Protein AF-A0A0G1QW34-F1 (afdb_monomer_lite)

Structure (mmCIF, N/CA/C/O backbone):
data_AF-A0A0G1QW34-F1
#
_entry.id   AF-A0A0G1QW34-F1
#
loop_
_atom_site.group_PDB
_atom_site.id
_atom_site.type_symbol
_atom_site.label_atom_id
_atom_site.label_alt_id
_atom_site.label_comp_id
_atom_site.label_asym_id
_atom_site.label_entity_id
_atom_site.label_seq_id
_atom_site.pdbx_PDB_ins_code
_atom_site.Cartn_x
_atom_site.Cartn_y
_atom_site.Cartn_z
_atom_site.occupancy
_atom_site.B_iso_or_equiv
_atom_site.auth_seq_id
_atom_site.auth_comp_id
_atom_site.auth_asym_id
_atom_site.auth_atom_id
_atom_site.pdbx_PDB_model_num
ATOM 1 N N . MET A 1 1 ? -39.871 1.544 23.702 1.00 55.31 1 MET A N 1
ATOM 2 C CA . MET A 1 1 ? -39.018 1.606 22.492 1.00 55.31 1 MET A CA 1
ATOM 3 C C . MET A 1 1 ? -37.641 2.111 22.887 1.00 55.31 1 MET A C 1
ATOM 5 O O . MET A 1 1 ? -37.555 3.190 23.458 1.00 55.31 1 MET A O 1
ATOM 9 N N . ASN A 1 2 ? -36.580 1.342 22.633 1.00 77.56 2 ASN A N 1
ATOM 10 C CA . ASN A 1 2 ? -35.216 1.856 22.779 1.00 77.56 2 ASN A CA 1
ATOM 11 C C . ASN A 1 2 ? -34.892 2.717 21.552 1.00 77.56 2 ASN A C 1
ATOM 13 O O . ASN A 1 2 ? -34.815 2.196 20.442 1.00 77.56 2 ASN A O 1
ATOM 17 N N . TYR A 1 3 ? -34.725 4.028 21.743 1.00 91.44 3 TYR A N 1
ATOM 18 C CA . TYR A 1 3 ? -34.249 4.923 20.688 1.00 91.44 3 TYR A CA 1
ATOM 19 C C . TYR A 1 3 ? -32.811 4.549 20.315 1.00 91.44 3 TYR A C 1
ATOM 21 O O . TYR A 1 3 ? -31.965 4.348 21.191 1.00 91.44 3 TYR A O 1
ATOM 29 N N . LEU A 1 4 ? -32.519 4.459 19.016 1.00 90.94 4 LEU A N 1
ATOM 30 C CA . LEU A 1 4 ? -31.139 4.337 18.549 1.00 90.94 4 LEU A CA 1
ATOM 31 C C . LEU A 1 4 ? -30.359 5.588 18.955 1.00 90.94 4 LEU A C 1
ATOM 33 O O . LEU A 1 4 ? -30.909 6.687 18.962 1.00 90.94 4 LEU A O 1
ATOM 37 N N . ALA A 1 5 ? -29.064 5.447 19.237 1.00 91.00 5 ALA A N 1
ATOM 38 C CA . ALA A 1 5 ? -28.233 6.592 19.612 1.00 91.00 5 ALA A CA 1
ATOM 39 C C . ALA A 1 5 ? -28.184 7.684 18.526 1.00 91.00 5 ALA A C 1
ATOM 41 O O . ALA A 1 5 ? -28.050 8.858 18.849 1.00 91.00 5 ALA A O 1
ATOM 42 N N . ILE A 1 6 ? -28.340 7.302 17.252 1.00 90.44 6 ILE A N 1
ATOM 43 C CA . ILE A 1 6 ? -28.458 8.241 16.126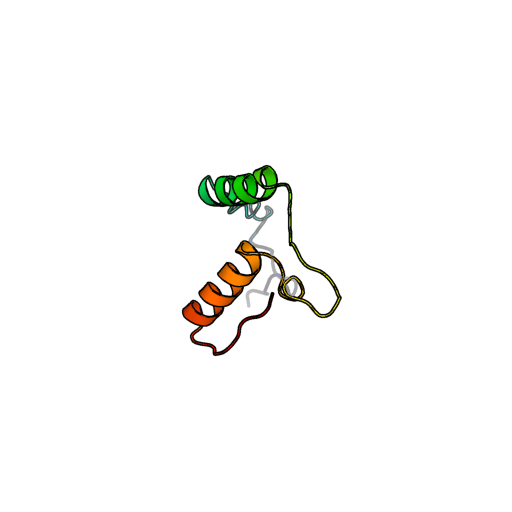 1.00 90.44 6 ILE A CA 1
ATOM 44 C C . ILE A 1 6 ? -29.794 9.011 16.123 1.00 90.44 6 ILE A C 1
ATOM 46 O O . ILE A 1 6 ? -29.863 10.103 15.580 1.00 90.44 6 ILE A O 1
ATOM 50 N N . ASN A 1 7 ? -30.816 8.491 16.809 1.00 93.88 7 ASN A N 1
ATOM 51 C CA . ASN A 1 7 ? -32.164 9.057 16.916 1.00 93.88 7 ASN A CA 1
ATOM 52 C C . ASN A 1 7 ? -32.447 9.601 18.333 1.00 93.88 7 ASN A C 1
ATOM 54 O O . ASN A 1 7 ? -33.558 9.469 18.839 1.00 93.88 7 ASN A O 1
ATOM 58 N N . GLY A 1 8 ? -31.431 10.140 19.019 1.00 90.44 8 GLY A N 1
ATOM 59 C CA . GLY A 1 8 ? -31.577 10.725 20.363 1.00 90.44 8 GLY A CA 1
ATOM 60 C C . GLY A 1 8 ? -31.537 9.726 21.528 1.00 90.44 8 GLY A C 1
ATOM 61 O O . GLY A 1 8 ? -31.698 10.110 22.684 1.00 90.44 8 GLY A O 1
ATOM 62 N N . GLY A 1 9 ? -31.289 8.443 21.256 1.00 93.06 9 GLY A N 1
ATOM 63 C CA . GLY A 1 9 ? -31.081 7.425 22.282 1.00 93.06 9 GLY A CA 1
ATOM 64 C C . GLY A 1 9 ? -29.739 7.535 23.012 1.00 93.06 9 GLY A C 1
ATOM 65 O O . GLY A 1 9 ? -28.787 8.175 22.561 1.00 93.06 9 GLY A O 1
ATOM 66 N N . LYS A 1 10 ? -29.613 6.848 24.151 1.00 92.19 10 LYS A N 1
ATOM 67 C CA . LYS A 1 10 ? -28.373 6.850 24.940 1.00 92.19 10 LYS A CA 1
ATOM 68 C C . LYS A 1 10 ? -27.245 6.129 24.195 1.00 92.19 10 LYS A C 1
ATOM 70 O O . LYS A 1 10 ? -27.325 4.936 23.909 1.00 92.19 10 LYS A O 1
ATOM 75 N N . LYS A 1 11 ? -26.138 6.833 23.951 1.00 91.06 11 LYS A N 1
ATOM 76 C CA . LYS A 1 11 ? -24.922 6.248 23.373 1.00 91.06 11 LYS A CA 1
ATOM 77 C C . LYS A 1 11 ? -24.333 5.186 24.310 1.00 91.06 11 LYS A C 1
ATOM 79 O O . LYS A 1 11 ? -23.926 5.493 25.429 1.00 91.06 11 LYS A O 1
ATOM 84 N N . ILE A 1 12 ? -24.229 3.948 23.825 1.00 90.38 12 ILE A N 1
ATOM 85 C CA . ILE A 1 12 ? -23.627 2.825 24.568 1.00 90.38 12 ILE A CA 1
ATOM 86 C C . ILE A 1 12 ? -22.112 3.030 24.719 1.00 90.38 12 ILE A C 1
ATOM 88 O O . ILE A 1 12 ? -21.527 2.808 25.778 1.00 90.38 12 ILE A O 1
ATOM 92 N N . ARG A 1 13 ? -21.460 3.508 23.655 1.00 89.50 13 ARG A N 1
ATOM 93 C CA . ARG A 1 13 ? -20.005 3.628 23.596 1.00 89.50 13 ARG A CA 1
ATOM 94 C C . ARG A 1 13 ? -19.506 4.969 24.134 1.00 89.50 13 ARG A C 1
ATOM 96 O O . ARG A 1 13 ? -19.714 6.012 23.517 1.00 89.50 13 ARG A O 1
ATOM 103 N N . ARG A 1 14 ? -18.775 4.927 25.248 1.00 91.56 14 ARG A N 1
ATOM 104 C CA . ARG A 1 14 ? -18.234 6.123 25.922 1.00 91.56 14 ARG A CA 1
ATOM 105 C C . ARG A 1 14 ? -16.812 6.499 25.501 1.00 91.56 14 ARG A C 1
ATOM 107 O O . ARG A 1 14 ? -16.418 7.643 25.681 1.00 91.56 14 ARG A O 1
ATOM 114 N N . LYS A 1 15 ? -16.053 5.560 24.929 1.00 93.44 15 LYS A N 1
ATOM 115 C CA . LYS A 1 15 ? -14.657 5.755 24.499 1.00 93.44 15 LYS A CA 1
ATOM 116 C C . LYS A 1 15 ? -14.522 5.646 22.975 1.00 93.44 15 LYS A C 1
ATOM 118 O O . LYS A 1 15 ? -15.373 5.045 22.317 1.00 93.44 15 LYS A O 1
ATOM 123 N N . LYS A 1 16 ? -13.475 6.255 22.407 1.00 92.25 16 LYS A N 1
ATOM 124 C CA . LYS A 1 16 ? -13.149 6.136 20.973 1.00 92.25 16 LYS A CA 1
ATOM 125 C C . LYS A 1 16 ? -12.739 4.698 20.631 1.00 92.25 16 LYS A C 1
ATOM 127 O O . LYS A 1 16 ? -12.460 3.904 21.527 1.00 92.25 16 LYS A O 1
ATOM 132 N N . PHE A 1 17 ? -12.751 4.358 19.339 1.00 92.56 17 PHE A N 1
ATOM 133 C CA . PHE A 1 17 ? -12.208 3.070 18.904 1.00 92.56 17 PHE A CA 1
ATOM 134 C C . PHE A 1 17 ? -10.694 3.151 19.089 1.00 92.56 17 PHE A C 1
ATOM 136 O O . PHE A 1 17 ? -10.147 4.256 18.991 1.00 92.56 17 PHE A O 1
ATOM 143 N N . PRO A 1 18 ? -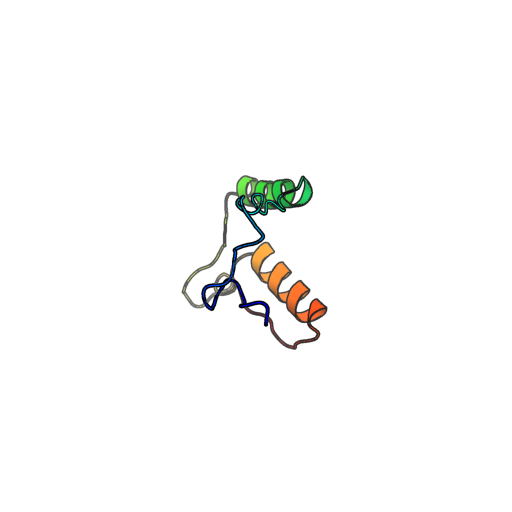10.027 2.028 19.387 1.00 92.50 18 PRO A N 1
ATOM 144 C CA . PRO A 1 18 ? -8.579 1.997 19.290 1.00 92.50 18 PRO A CA 1
ATOM 145 C C . PRO A 1 18 ? -8.154 2.380 17.868 1.00 92.50 18 PRO A C 1
ATOM 147 O O . PRO A 1 18 ? -8.917 2.206 16.912 1.00 92.50 18 PRO A O 1
ATOM 150 N N . SER A 1 19 ? -6.940 2.907 17.733 1.00 94.50 19 SER A N 1
ATOM 151 C CA . SER A 1 19 ? -6.352 3.147 16.419 1.00 94.50 19 SER A CA 1
ATOM 152 C C . SER A 1 19 ? -6.256 1.830 15.653 1.00 94.50 19 SER A C 1
ATOM 154 O O . SER A 1 19 ? -5.756 0.837 16.181 1.00 94.50 19 SER A O 1
ATOM 156 N N . TYR A 1 20 ? -6.729 1.827 14.409 1.00 95.00 20 TYR A N 1
ATOM 157 C CA . TYR A 1 20 ? -6.602 0.680 13.519 1.00 95.00 20 TYR A CA 1
ATOM 158 C C . TYR A 1 20 ? -5.214 0.699 12.873 1.00 95.00 20 TYR A C 1
ATOM 160 O O . TYR A 1 20 ? -4.987 1.413 11.900 1.00 95.00 20 TYR A O 1
ATOM 168 N N . ILE A 1 21 ? -4.264 -0.023 13.473 1.00 94.25 21 ILE A N 1
ATOM 169 C CA . ILE A 1 21 ? -2.880 -0.129 12.998 1.00 94.25 21 ILE A CA 1
ATOM 170 C C . ILE A 1 21 ? -2.631 -1.586 12.610 1.00 94.25 21 ILE A C 1
ATOM 172 O O . ILE A 1 21 ? -2.509 -2.444 13.479 1.00 94.25 21 ILE A O 1
ATOM 176 N N . THR A 1 22 ? -2.548 -1.855 11.309 1.00 95.19 22 THR A N 1
ATOM 177 C CA . THR A 1 22 ? -2.310 -3.199 10.751 1.00 95.19 22 THR A CA 1
ATOM 178 C C . THR A 1 22 ? -0.872 -3.413 10.280 1.00 95.19 22 THR A C 1
ATOM 180 O O . THR A 1 22 ? -0.573 -4.427 9.669 1.00 95.19 22 THR A O 1
ATOM 183 N N . ILE A 1 23 ? 0.027 -2.461 10.543 1.00 96.81 23 ILE A N 1
ATOM 184 C CA . ILE A 1 23 ? 1.412 -2.491 10.058 1.00 96.81 23 ILE A CA 1
ATOM 185 C C . ILE A 1 23 ? 2.261 -3.406 10.952 1.00 96.81 23 ILE A C 1
ATOM 187 O O . ILE A 1 23 ? 2.658 -3.023 12.059 1.00 96.81 23 ILE A O 1
ATOM 191 N N . GLY A 1 24 ? 2.563 -4.599 10.447 1.00 96.56 24 GLY A N 1
ATOM 192 C CA . GLY A 1 24 ? 3.433 -5.609 11.034 1.00 96.56 24 GLY A CA 1
ATOM 193 C C . GLY A 1 24 ? 4.880 -5.536 10.538 1.00 96.56 24 GLY A C 1
ATOM 194 O O . GLY A 1 24 ? 5.388 -4.488 10.124 1.00 96.56 24 GLY A O 1
ATOM 195 N N . LYS A 1 25 ? 5.603 -6.656 10.651 1.00 98.25 25 LYS A N 1
ATOM 196 C CA . LYS A 1 25 ? 7.007 -6.752 10.207 1.00 98.25 25 LYS A CA 1
ATOM 197 C C . LYS A 1 25 ? 7.087 -6.895 8.689 1.00 98.25 25 LYS A C 1
ATOM 199 O O . LYS A 1 25 ? 8.049 -6.437 8.075 1.00 98.25 25 LYS A O 1
ATOM 204 N N . GLU A 1 26 ? 6.082 -7.529 8.112 1.00 97.81 26 GLU A N 1
ATOM 205 C CA . GLU A 1 26 ? 5.910 -7.846 6.706 1.00 97.81 26 GLU A CA 1
ATOM 206 C C . GLU A 1 26 ? 5.753 -6.557 5.896 1.00 97.81 26 GLU A C 1
ATOM 208 O O . GLU A 1 26 ? 6.551 -6.309 4.989 1.00 97.81 26 GLU A O 1
ATOM 213 N N . GLU A 1 27 ? 4.835 -5.677 6.308 1.00 97.19 27 GLU A N 1
ATOM 214 C CA . GLU A 1 27 ? 4.601 -4.370 5.685 1.00 97.19 27 GLU A CA 1
ATOM 215 C C . GLU A 1 27 ? 5.859 -3.501 5.760 1.00 97.19 27 GLU A C 1
ATOM 217 O O . GLU A 1 27 ? 6.290 -2.919 4.764 1.00 97.19 27 GLU A O 1
ATOM 222 N N . LYS A 1 28 ? 6.511 -3.461 6.930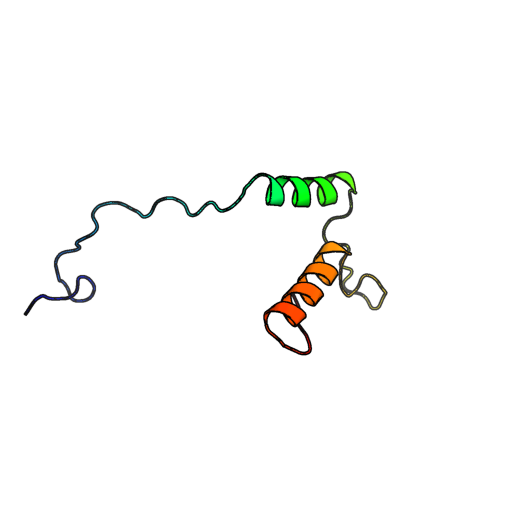 1.00 98.00 28 LYS A N 1
ATOM 223 C CA . LYS A 1 28 ? 7.764 -2.710 7.113 1.00 98.00 28 LYS A CA 1
ATOM 224 C C . LYS A 1 28 ? 8.867 -3.219 6.192 1.00 98.00 28 LYS A C 1
ATOM 226 O O . LYS A 1 28 ? 9.582 -2.418 5.598 1.00 98.00 28 LYS A O 1
ATOM 231 N N . ARG A 1 29 ? 9.010 -4.541 6.051 1.00 98.00 29 ARG A N 1
ATOM 232 C CA . ARG A 1 29 ? 10.004 -5.144 5.155 1.00 98.00 29 ARG A CA 1
ATOM 233 C C . ARG A 1 29 ? 9.717 -4.799 3.694 1.00 98.00 29 ARG A C 1
ATOM 235 O O . ARG A 1 29 ? 10.662 -4.497 2.971 1.00 98.00 29 ARG A O 1
ATOM 242 N N . ALA A 1 30 ? 8.456 -4.840 3.266 1.00 96.31 30 ALA A N 1
ATOM 243 C CA . ALA A 1 30 ? 8.070 -4.470 1.905 1.00 96.31 30 ALA A CA 1
ATOM 244 C C . ALA A 1 30 ? 8.418 -3.002 1.608 1.00 96.31 30 ALA A C 1
ATOM 246 O O . ALA A 1 30 ? 9.103 -2.715 0.628 1.00 96.31 30 ALA A O 1
ATOM 247 N N . VAL A 1 31 ? 8.071 -2.087 2.520 1.00 96.12 31 VAL A N 1
ATOM 248 C CA . VAL A 1 31 ? 8.415 -0.661 2.394 1.00 96.12 31 VAL A CA 1
ATOM 249 C C . VAL A 1 31 ? 9.929 -0.450 2.354 1.00 96.12 31 VAL A C 1
ATOM 251 O O . VAL A 1 31 ? 10.424 0.271 1.492 1.00 96.12 31 VAL A O 1
ATOM 254 N N . LEU A 1 32 ? 10.690 -1.110 3.232 1.00 97.69 32 LEU A N 1
ATOM 255 C CA . LEU A 1 32 ? 12.150 -0.987 3.247 1.00 97.69 32 LEU A CA 1
ATOM 256 C C . LEU A 1 32 ? 12.796 -1.445 1.933 1.00 97.69 32 LEU A C 1
ATOM 258 O O . LEU A 1 32 ? 13.768 -0.8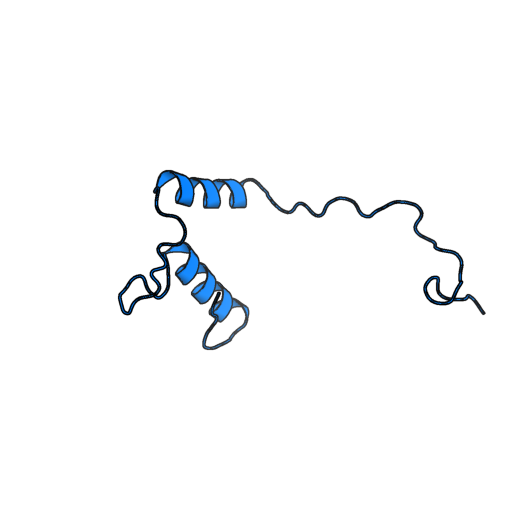32 1.507 1.00 97.69 32 LEU A O 1
ATOM 262 N N . LYS A 1 33 ? 12.259 -2.468 1.255 1.00 96.19 33 LYS A N 1
ATOM 263 C CA . LYS A 1 33 ? 12.747 -2.867 -0.078 1.00 96.19 33 LYS A CA 1
ATOM 264 C C . LYS A 1 33 ? 12.586 -1.739 -1.102 1.00 96.19 33 LYS A C 1
ATOM 266 O O . LYS A 1 33 ? 13.525 -1.465 -1.845 1.00 96.19 33 LYS A O 1
ATOM 271 N N . VAL A 1 34 ? 11.432 -1.066 -1.109 1.00 96.19 34 VAL A N 1
ATOM 272 C CA . VAL A 1 34 ? 11.164 0.075 -2.003 1.00 96.19 34 VAL A CA 1
ATOM 273 C C . VAL A 1 34 ? 12.096 1.240 -1.689 1.00 96.19 34 VAL A C 1
ATOM 275 O O . VAL A 1 34 ? 12.716 1.794 -2.596 1.00 96.19 34 VAL A O 1
ATOM 278 N N . LEU A 1 35 ? 12.243 1.575 -0.405 1.00 96.88 35 LEU A N 1
ATOM 279 C CA . LEU A 1 35 ? 13.116 2.660 0.039 1.00 96.88 35 LEU A CA 1
ATOM 280 C C . LEU A 1 35 ? 14.584 2.391 -0.312 1.00 96.88 35 LEU A C 1
ATOM 282 O O . LEU A 1 35 ? 15.245 3.267 -0.860 1.00 96.88 35 LEU A O 1
ATOM 286 N N . ASN A 1 36 ? 15.075 1.172 -0.079 1.00 97.06 36 ASN A N 1
ATOM 287 C CA . ASN A 1 36 ? 16.457 0.793 -0.383 1.00 97.06 36 ASN A CA 1
ATOM 288 C C . ASN A 1 36 ? 16.762 0.797 -1.889 1.00 97.06 36 ASN A C 1
ATOM 290 O O . ASN A 1 36 ? 17.907 1.010 -2.276 1.00 97.06 36 ASN A O 1
ATOM 294 N N . ARG A 1 37 ? 15.755 0.583 -2.747 1.00 94.88 37 ARG A N 1
ATOM 295 C CA . ARG A 1 37 ? 15.894 0.707 -4.208 1.00 94.88 37 ARG A CA 1
ATOM 296 C C . ARG A 1 37 ? 16.048 2.165 -4.658 1.00 94.88 37 ARG A C 1
ATOM 298 O O . ARG A 1 37 ? 16.535 2.408 -5.755 1.00 94.88 37 ARG A O 1
ATOM 305 N N . GLY A 1 38 ? 15.585 3.129 -3.858 1.00 95.50 38 GLY A N 1
ATOM 306 C CA . GLY A 1 38 ? 15.621 4.562 -4.175 1.00 95.50 38 GLY A CA 1
ATOM 307 C C . GLY A 1 38 ? 14.600 5.022 -5.222 1.00 95.50 38 GLY A C 1
ATOM 308 O O . GLY A 1 38 ? 14.460 6.218 -5.459 1.00 95.50 38 GLY A O 1
ATOM 309 N N . VAL A 1 39 ? 13.846 4.099 -5.825 1.00 93.19 39 VAL A N 1
ATOM 310 C CA . VAL A 1 39 ? 12.788 4.397 -6.798 1.00 93.19 39 VAL A CA 1
ATOM 311 C C . VAL A 1 39 ? 11.451 3.969 -6.206 1.00 93.19 39 VAL A C 1
ATOM 313 O O . VAL A 1 39 ? 11.213 2.771 -6.035 1.00 93.19 39 VAL A O 1
ATOM 316 N N . LEU A 1 40 ? 10.596 4.954 -5.908 1.00 91.12 40 LEU A N 1
ATOM 317 C CA . LEU A 1 40 ? 9.282 4.766 -5.285 1.00 91.12 40 LEU A CA 1
ATOM 318 C C . LEU A 1 40 ? 8.276 4.148 -6.274 1.00 91.12 40 LEU A C 1
ATOM 320 O O . LEU A 1 40 ? 8.369 2.966 -6.599 1.00 91.12 40 LEU A O 1
ATOM 324 N N . SER A 1 41 ? 7.329 4.944 -6.782 1.00 87.50 41 SER A N 1
ATOM 325 C CA . SER A 1 41 ? 6.265 4.459 -7.664 1.00 87.50 41 SER A CA 1
ATOM 326 C C . SER A 1 41 ? 6.768 4.044 -9.039 1.00 87.50 41 SER A C 1
ATOM 328 O O . SER A 1 41 ? 6.115 3.222 -9.666 1.00 87.50 41 SER A O 1
ATOM 330 N N . GLN A 1 42 ? 7.894 4.599 -9.515 1.00 94.38 42 GLN A N 1
ATOM 331 C CA . GLN A 1 42 ? 8.369 4.442 -10.899 1.00 94.38 42 GLN A CA 1
ATOM 332 C C . GLN A 1 42 ? 7.276 4.779 -11.933 1.00 94.38 42 GLN A C 1
ATOM 334 O O . GLN A 1 42 ? 7.281 4.256 -13.035 1.00 94.38 42 GLN A O 1
ATOM 339 N N . TYR A 1 43 ? 6.305 5.616 -11.564 1.00 94.19 43 TYR A N 1
ATOM 340 C CA . TYR A 1 43 ? 5.248 6.049 -12.467 1.00 94.19 43 TYR A CA 1
ATOM 341 C C . TYR A 1 43 ? 5.700 7.287 -13.238 1.00 94.19 43 TYR A C 1
ATOM 343 O O . TYR A 1 43 ? 6.122 8.272 -12.625 1.00 94.19 43 TYR A O 1
ATOM 351 N N . LEU A 1 44 ? 5.569 7.250 -14.563 1.00 94.19 44 LEU A N 1
ATOM 352 C CA . LEU A 1 44 ? 5.760 8.406 -15.435 1.00 94.19 44 LEU A CA 1
ATOM 353 C C . LEU A 1 44 ? 4.469 8.691 -16.204 1.00 94.19 44 LEU A C 1
ATOM 355 O O . LEU A 1 44 ? 3.976 7.839 -16.932 1.00 94.19 44 LEU A O 1
ATOM 359 N N . GLY A 1 45 ? 3.954 9.919 -16.099 1.00 94.06 45 GLY A N 1
ATOM 360 C CA . GLY A 1 45 ? 2.749 10.379 -16.808 1.00 94.06 45 GLY A CA 1
ATOM 361 C C . GLY A 1 45 ? 2.955 10.623 -18.308 1.00 94.06 45 GLY A C 1
ATOM 362 O O . GLY A 1 45 ? 2.406 11.572 -18.858 1.00 94.06 45 GLY A O 1
ATOM 363 N N . VAL A 1 46 ? 3.791 9.813 -18.955 1.00 95.31 46 VAL A N 1
ATOM 364 C CA . VAL A 1 46 ? 4.091 9.859 -20.387 1.00 95.31 46 VAL A CA 1
ATOM 365 C C . VAL A 1 46 ? 4.010 8.445 -20.942 1.00 95.31 46 VAL A C 1
ATOM 367 O O . VAL A 1 46 ? 4.234 7.477 -20.216 1.00 95.31 46 VAL A O 1
ATOM 370 N N . TRP A 1 47 ? 3.713 8.313 -22.234 1.00 92.88 47 TRP A N 1
ATOM 371 C CA . TRP A 1 47 ? 3.688 6.999 -22.864 1.00 92.88 47 TRP A CA 1
ATOM 372 C C . TRP A 1 47 ? 5.069 6.332 -22.791 1.00 92.88 47 TRP A C 1
ATOM 374 O O . TRP A 1 47 ? 6.058 6.876 -23.282 1.00 92.88 47 TRP A O 1
ATOM 384 N N . GLY A 1 48 ? 5.129 5.155 -22.170 1.00 92.00 48 GLY A N 1
ATOM 385 C CA . GLY A 1 48 ? 6.363 4.407 -21.959 1.00 92.00 48 GLY A CA 1
ATOM 386 C C . GLY A 1 48 ? 6.184 3.257 -20.969 1.00 92.00 48 GLY A C 1
ATOM 387 O O . GLY A 1 48 ? 5.117 3.072 -20.390 1.00 92.00 48 GLY A O 1
ATOM 388 N N . ASN A 1 49 ? 7.248 2.482 -20.751 1.00 89.81 49 ASN A N 1
ATOM 389 C CA . ASN A 1 49 ? 7.216 1.284 -19.895 1.00 89.81 49 ASN A CA 1
ATOM 390 C C . ASN A 1 49 ? 6.897 1.580 -18.419 1.00 89.81 49 ASN A C 1
ATOM 392 O O . ASN A 1 49 ? 6.369 0.724 -17.710 1.00 89.81 49 ASN A O 1
ATOM 396 N N . ASP A 1 50 ? 7.220 2.790 -17.975 1.00 94.12 50 ASP A N 1
ATOM 397 C CA . ASP A 1 50 ? 6.999 3.271 -16.612 1.00 94.12 50 ASP A CA 1
ATOM 398 C C . ASP A 1 50 ? 5.610 3.922 -16.443 1.00 94.12 50 ASP A C 1
ATOM 400 O O . ASP A 1 50 ? 5.245 4.334 -15.345 1.00 94.12 50 ASP A O 1
ATOM 404 N N . PHE A 1 51 ? 4.787 3.981 -17.501 1.00 93.81 51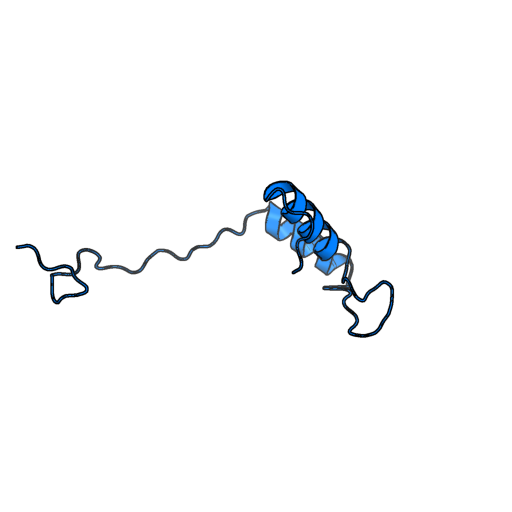 PHE A N 1
ATOM 405 C CA . PHE A 1 51 ? 3.411 4.486 -17.413 1.00 93.81 51 PHE A CA 1
ATOM 406 C C . PHE A 1 51 ? 2.546 3.662 -16.452 1.00 93.81 51 PHE A C 1
ATOM 408 O O . PHE A 1 51 ? 1.684 4.197 -15.776 1.00 93.81 51 PHE A O 1
ATOM 415 N N . TYR A 1 52 ? 2.798 2.360 -16.337 1.00 92.00 52 TYR A N 1
ATOM 416 C CA . TYR A 1 52 ? 2.062 1.480 -15.420 1.00 92.00 52 TYR A CA 1
ATOM 417 C C . TYR A 1 52 ? 2.712 1.381 -14.032 1.00 92.00 52 TYR A C 1
ATOM 419 O O . TYR A 1 52 ? 2.402 0.486 -13.250 1.00 92.00 52 TYR A O 1
ATOM 427 N N . GLY A 1 53 ? 3.668 2.262 -13.734 1.00 94.44 53 GLY A N 1
ATOM 428 C CA . GLY A 1 53 ? 4.398 2.239 -12.478 1.00 94.44 53 GLY A CA 1
ATOM 429 C C . GLY A 1 53 ? 5.365 1.062 -12.332 1.00 94.44 53 GLY A C 1
ATOM 430 O O . GLY A 1 53 ? 5.704 0.323 -13.262 1.00 94.44 53 GLY A O 1
ATOM 431 N N . GLY A 1 54 ? 5.866 0.937 -11.109 1.00 94.25 54 GLY A N 1
ATOM 432 C CA . GLY A 1 54 ? 6.955 0.055 -10.734 1.00 94.25 54 GLY A CA 1
ATOM 433 C C . GLY A 1 54 ? 6.543 -1.394 -10.489 1.00 94.25 54 GLY A C 1
ATOM 434 O O . GLY A 1 54 ? 5.371 -1.756 -10.569 1.00 94.25 54 GLY A O 1
ATOM 435 N N . PRO A 1 55 ? 7.521 -2.254 -10.161 1.00 94.44 55 PRO A N 1
ATOM 436 C CA . PRO A 1 55 ? 7.287 -3.675 -9.923 1.00 94.44 55 PRO A CA 1
ATOM 437 C C . PRO A 1 55 ? 6.258 -3.937 -8.817 1.00 94.44 55 PRO A C 1
ATOM 439 O O . PRO A 1 55 ? 5.400 -4.785 -9.014 1.00 94.44 55 PRO A O 1
ATOM 442 N N . GLU A 1 56 ? 6.294 -3.188 -7.709 1.00 95.31 56 GLU A N 1
ATOM 443 C CA . GLU A 1 56 ? 5.356 -3.387 -6.592 1.00 95.31 56 GLU A CA 1
ATOM 444 C C . GLU A 1 56 ? 3.914 -2.981 -6.951 1.00 95.31 56 GLU A C 1
ATOM 446 O O . GLU A 1 56 ? 2.976 -3.658 -6.545 1.00 95.31 56 GLU A O 1
ATOM 451 N N . VAL A 1 57 ? 3.723 -1.926 -7.761 1.00 94.50 57 VAL A N 1
ATOM 452 C CA . VAL A 1 57 ? 2.389 -1.502 -8.241 1.00 94.50 57 VAL A CA 1
ATOM 453 C C . VAL A 1 57 ? 1.796 -2.577 -9.150 1.00 94.50 57 VAL A C 1
ATOM 455 O O . VAL A 1 57 ? 0.695 -3.064 -8.914 1.00 94.50 57 VAL A O 1
ATOM 458 N N . ARG A 1 58 ? 2.571 -3.033 -10.138 1.00 95.12 58 ARG A N 1
ATOM 459 C CA . ARG A 1 58 ? 2.128 -4.068 -11.083 1.00 95.12 58 ARG A CA 1
ATOM 460 C C . ARG A 1 58 ? 1.905 -5.427 -10.411 1.00 95.12 58 ARG A C 1
ATOM 462 O O . ARG A 1 58 ? 1.033 -6.187 -10.830 1.00 95.12 58 ARG A O 1
ATOM 469 N N . ALA A 1 59 ? 2.692 -5.753 -9.383 1.00 95.94 59 ALA A N 1
ATOM 470 C CA . ALA A 1 59 ? 2.490 -6.955 -8.578 1.00 95.94 59 ALA A CA 1
ATOM 471 C C . ALA A 1 59 ? 1.165 -6.884 -7.811 1.00 95.94 59 ALA A C 1
ATOM 473 O O . ALA A 1 59 ? 0.372 -7.819 -7.909 1.00 95.94 59 ALA A O 1
ATOM 474 N N . LEU A 1 60 ? 0.887 -5.752 -7.151 1.00 96.06 60 LEU A N 1
ATOM 475 C CA . LEU A 1 60 ? -0.379 -5.511 -6.460 1.00 96.06 60 LEU A CA 1
ATOM 476 C C . LEU A 1 60 ? -1.573 -5.689 -7.402 1.00 96.06 60 LEU A C 1
ATOM 478 O O . LEU A 1 60 ? -2.492 -6.438 -7.085 1.00 96.06 60 LEU A O 1
ATOM 482 N N . GLU A 1 61 ? -1.545 -5.049 -8.571 1.00 97.06 61 GLU A N 1
ATOM 483 C CA . GLU A 1 61 ? -2.611 -5.154 -9.574 1.00 97.06 61 GLU A CA 1
ATOM 484 C C . GLU A 1 61 ? -2.846 -6.606 -10.010 1.00 97.06 61 GLU A C 1
ATOM 486 O O . GLU A 1 61 ? -3.987 -7.069 -10.070 1.00 97.06 61 GLU A O 1
ATOM 491 N N . LYS A 1 62 ? -1.773 -7.368 -10.259 1.00 97.75 62 LYS A N 1
ATOM 492 C CA . LYS A 1 62 ? -1.869 -8.785 -10.635 1.00 97.75 62 LYS A CA 1
ATOM 493 C C . LYS A 1 62 ? -2.441 -9.644 -9.504 1.00 97.75 62 LYS A C 1
ATOM 495 O O . LYS A 1 62 ? -3.310 -10.482 -9.751 1.00 97.75 62 LYS A O 1
ATOM 500 N N . GLU A 1 63 ? -1.952 -9.457 -8.282 1.00 98.12 63 GLU A N 1
ATOM 501 C CA . GLU A 1 63 ? -2.412 -10.186 -7.098 1.00 98.12 63 GLU A CA 1
ATOM 502 C C . GLU A 1 63 ? -3.884 -9.887 -6.805 1.00 98.12 63 GLU A C 1
ATOM 504 O O . GLU A 1 63 ? -4.657 -10.803 -6.530 1.00 98.12 63 GLU A O 1
ATOM 509 N N . TRP A 1 64 ? -4.302 -8.631 -6.953 1.00 98.12 64 TRP A N 1
ATOM 510 C CA . TRP A 1 64 ? -5.689 -8.213 -6.767 1.00 98.12 64 TRP A CA 1
ATOM 511 C C . TRP A 1 64 ? -6.616 -8.749 -7.848 1.00 98.12 64 TRP A C 1
ATOM 513 O O . TRP A 1 64 ? -7.684 -9.268 -7.523 1.00 98.12 64 TRP A O 1
ATOM 523 N N . ALA A 1 65 ? -6.212 -8.675 -9.117 1.00 98.50 65 ALA A N 1
ATOM 524 C CA . ALA A 1 65 ? -6.979 -9.259 -10.211 1.00 98.50 65 ALA A CA 1
ATOM 525 C C . ALA A 1 65 ? -7.219 -10.759 -9.972 1.00 98.50 65 ALA A C 1
ATOM 527 O O . ALA A 1 65 ? -8.343 -11.244 -10.115 1.00 98.50 65 ALA A O 1
ATOM 528 N N . SER A 1 66 ? -6.183 -11.471 -9.508 1.00 98.56 66 SER A N 1
ATOM 529 C CA . SER A 1 66 ? -6.285 -12.880 -9.127 1.00 98.56 66 SER A CA 1
ATOM 530 C C . SER A 1 66 ? -7.196 -13.100 -7.919 1.00 98.56 66 SER A C 1
ATOM 532 O O . SER A 1 66 ? -8.032 -13.996 -7.954 1.00 98.56 66 SER A O 1
ATOM 534 N N . TYR A 1 67 ? -7.043 -12.312 -6.852 1.00 98.38 67 TYR A N 1
ATOM 535 C CA . TYR A 1 67 ? -7.802 -12.474 -5.611 1.00 98.38 67 TYR A CA 1
ATOM 536 C C . TYR A 1 67 ? -9.306 -12.249 -5.820 1.00 98.38 67 TYR A C 1
ATOM 538 O O . TYR A 1 67 ? -10.135 -13.034 -5.359 1.00 98.38 67 TYR A O 1
ATOM 546 N N . PHE A 1 68 ? -9.664 -11.199 -6.559 1.00 98.19 68 PHE A N 1
ATOM 547 C CA . PHE A 1 68 ? -11.057 -10.840 -6.828 1.00 98.19 68 PHE A CA 1
ATOM 548 C C . PHE A 1 68 ? -11.655 -11.547 -8.049 1.00 98.19 68 PHE A C 1
ATOM 550 O O . PHE A 1 68 ? -12.834 -11.351 -8.329 1.00 98.19 68 PHE A O 1
ATOM 557 N N . HIS A 1 69 ? -10.885 -12.384 -8.752 1.00 98.19 69 HIS A N 1
ATOM 558 C CA . HIS A 1 69 ? -11.322 -13.082 -9.966 1.00 98.19 69 HIS A CA 1
ATOM 559 C C . HIS A 1 69 ? -11.816 -12.121 -11.062 1.00 98.19 69 HIS A C 1
ATOM 561 O O . HIS A 1 69 ? -12.804 -12.380 -11.751 1.00 98.19 69 HIS A O 1
ATOM 567 N N . VAL A 1 70 ? -11.121 -10.995 -11.226 1.00 98.44 70 VAL A N 1
ATOM 568 C CA . VAL A 1 70 ? -11.424 -9.984 -12.245 1.00 98.44 70 VAL A CA 1
ATOM 569 C C . VAL A 1 70 ? -10.336 -9.950 -13.306 1.00 98.44 70 VAL A C 1
ATOM 571 O O . VAL A 1 70 ? -9.181 -10.289 -13.062 1.00 98.44 70 VAL A O 1
ATOM 574 N N . LYS A 1 71 ? -10.699 -9.509 -14.512 1.00 97.88 71 LYS A N 1
ATOM 575 C CA . LYS A 1 71 ? -9.757 -9.451 -15.635 1.00 97.88 71 LYS A CA 1
ATOM 576 C C . LYS A 1 71 ? -8.642 -8.423 -15.413 1.00 97.88 71 LYS A C 1
ATOM 578 O O . LYS A 1 71 ? -7.506 -8.655 -15.816 1.00 97.88 71 LYS A O 1
ATOM 583 N N . HIS A 1 72 ? -8.979 -7.288 -14.806 1.00 96.56 72 HIS A N 1
ATOM 584 C CA . HIS A 1 72 ? -8.067 -6.168 -14.602 1.00 96.56 72 HIS A CA 1
ATOM 585 C C . HIS A 1 72 ? -8.325 -5.530 -13.236 1.00 96.56 72 HIS A C 1
ATOM 587 O O . HIS A 1 72 ? -9.480 -5.312 -12.869 1.00 96.56 72 HIS A O 1
ATOM 593 N N . ALA A 1 73 ? -7.250 -5.206 -12.523 1.00 97.12 73 ALA A N 1
ATOM 594 C CA . ALA A 1 73 ? -7.245 -4.307 -11.377 1.00 97.12 73 ALA A CA 1
ATOM 595 C C . ALA A 1 73 ? -6.248 -3.183 -11.682 1.00 97.12 73 ALA A C 1
ATOM 597 O O . ALA A 1 73 ? -5.224 -3.445 -12.308 1.00 97.12 73 ALA A O 1
ATOM 598 N N . ILE A 1 74 ? -6.585 -1.956 -11.293 1.00 92.75 74 ILE A N 1
ATOM 599 C CA . ILE A 1 74 ? -5.787 -0.748 -11.532 1.00 92.75 74 ILE A CA 1
ATOM 600 C C . ILE A 1 74 ? -5.734 0.026 -10.214 1.00 92.75 74 ILE A C 1
ATOM 602 O O . ILE A 1 74 ? -6.781 0.174 -9.573 1.00 92.75 74 ILE A O 1
ATOM 606 N N . ALA A 1 75 ? -4.540 0.468 -9.814 1.00 83.62 75 ALA A N 1
ATOM 607 C CA . ALA A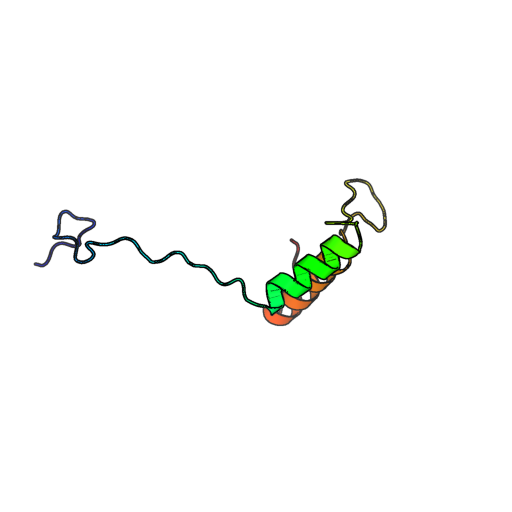 1 75 ? -4.294 1.215 -8.575 1.00 83.62 75 ALA A CA 1
ATOM 608 C C . ALA A 1 75 ? -4.056 2.715 -8.809 1.00 83.62 75 ALA A C 1
ATOM 610 O O . ALA A 1 75 ? -3.530 3.084 -9.883 1.00 83.62 75 ALA A O 1
#

pLDDT: mean 93.81, std 5.69, range [55.31, 98.56]

Sequence (75 aa):
MNYLAINGGKKIRRKKFPSYITIGKEEKRAVLKVLNRGVLSQYLGVWGNDFYGGPEVRALEKEWASYFHVKHAIA

Secondary structure (DSSP, 8-state):
----GGGTPPPS--SPPPP-----HHHHHHHHHHHHHS-SS---SSSSTTTT--HHHHHHHHHHHHHHT-S----

Foldseek 3Di:
DQADVVRVGDDPDPDDDPDDDPDDPVNVVVVVVCVVVVHHFLDDPDPDPSVLTDPVQVVVFVVVCVVVVHPTDHD

Radius of gyration: 21.1 Å; chains: 1; bounding box: 56×24×49 Å